Protein AF-A0ABD1DNL3-F1 (afdb_monomer_lite)

pLDDT: mean 77.34, std 14.62, range [32.88, 94.75]

Foldseek 3Di:
DDDDPDPWDKDPFDWDWDADPVRDIDIDDDIDTDDDPVCDDVNWHKDWDWDDDPPPDIDIDIDIPDPPPPVPPPDPPDDDDDDD

Secondary structure (DSSP, 8-state):
-PPPPP---B--PPPEEEE-TTS-EEEE----B---GGG-BTTB-EEEEEEEETTTEEEEEEEE------PPPPP----PPPP-

Organism: Culex pipiens pipiens (NCBI:txid38569)

Sequence (84 aa):
MALAPETMNVGTEPTVLHPTHDNLHWASRDLNIQLLPSHYSTGQLILRCLAEVGNIYSEVSQAPLESSRKEPIPERGRLRPLPA

Radius of gyration: 22.81 Å; chains: 1; bounding box: 53×25×79 Å

Structure (mmCIF, N/CA/C/O backbone):
data_AF-A0ABD1DNL3-F1
#
_entry.id   AF-A0ABD1DNL3-F1
#
loop_
_atom_site.group_PDB
_atom_site.id
_atom_site.type_symbol
_atom_site.label_atom_id
_atom_site.label_alt_id
_atom_site.label_comp_id
_atom_site.label_asym_id
_atom_site.label_entity_id
_atom_site.label_seq_id
_atom_site.pdbx_PDB_ins_code
_atom_site.Cartn_x
_atom_site.Cartn_y
_atom_site.Cartn_z
_atom_site.occupancy
_atom_site.B_iso_or_equiv
_atom_site.auth_seq_id
_atom_site.auth_comp_id
_atom_site.auth_asym_id
_atom_site.auth_atom_id
_atom_site.pdbx_PDB_model_num
ATOM 1 N N . MET A 1 1 ? -32.074 6.084 -3.381 1.00 32.88 1 MET A N 1
ATOM 2 C CA . MET A 1 1 ? -31.091 7.092 -3.828 1.00 32.88 1 MET A CA 1
ATOM 3 C C . MET A 1 1 ? -29.751 6.641 -3.268 1.00 32.88 1 MET A C 1
ATOM 5 O O . MET A 1 1 ? -29.566 6.721 -2.064 1.00 32.88 1 MET A O 1
ATOM 9 N N . ALA A 1 2 ? -28.916 5.981 -4.074 1.00 38.72 2 ALA A N 1
ATOM 10 C CA . ALA A 1 2 ? -27.622 5.482 -3.609 1.00 38.72 2 ALA A CA 1
ATOM 11 C C . ALA A 1 2 ? -26.651 6.666 -3.559 1.00 38.72 2 ALA A C 1
ATOM 13 O O . ALA A 1 2 ? -26.461 7.338 -4.572 1.00 38.72 2 ALA A O 1
ATOM 14 N N . LEU A 1 3 ? -26.114 6.962 -2.376 1.00 43.38 3 LEU A N 1
ATOM 15 C CA . LEU A 1 3 ? -25.053 7.949 -2.207 1.00 43.38 3 LEU A CA 1
ATOM 16 C C . LEU A 1 3 ? -23.848 7.466 -3.022 1.00 43.38 3 LEU A C 1
ATOM 18 O O . LEU A 1 3 ? -23.418 6.324 -2.862 1.00 43.38 3 LEU A O 1
ATOM 22 N N . ALA A 1 4 ? -23.356 8.301 -3.939 1.00 52.31 4 ALA A N 1
ATOM 23 C CA . ALA A 1 4 ? -22.102 8.028 -4.628 1.00 52.31 4 ALA A CA 1
ATOM 24 C C . ALA A 1 4 ? -21.000 7.835 -3.569 1.00 52.31 4 ALA A C 1
ATOM 26 O O . ALA A 1 4 ? -21.007 8.572 -2.579 1.00 52.31 4 ALA A O 1
ATOM 27 N N . PRO A 1 5 ? -20.088 6.859 -3.726 1.00 55.78 5 PRO A N 1
ATOM 28 C CA . PRO A 1 5 ? -18.987 6.708 -2.787 1.00 55.78 5 PRO A CA 1
ATOM 29 C C . PRO A 1 5 ? -18.189 8.014 -2.781 1.00 55.78 5 PRO A C 1
ATOM 31 O O . PRO A 1 5 ? -17.754 8.470 -3.840 1.00 55.78 5 PRO A O 1
ATOM 34 N N . GLU A 1 6 ? -18.046 8.640 -1.610 1.00 59.03 6 GLU A N 1
ATOM 35 C CA . GLU A 1 6 ? -17.161 9.792 -1.447 1.00 59.03 6 GLU A CA 1
ATOM 36 C C . GLU A 1 6 ? -15.778 9.386 -1.958 1.00 59.03 6 GLU A C 1
ATOM 38 O O . GLU A 1 6 ? -15.177 8.418 -1.488 1.00 59.03 6 GLU A O 1
ATOM 43 N N . THR A 1 7 ? -15.299 10.075 -2.991 1.00 62.22 7 THR A N 1
ATOM 44 C CA . THR A 1 7 ? -13.987 9.803 -3.569 1.00 62.22 7 THR A CA 1
ATOM 45 C C . THR A 1 7 ? -12.940 10.218 -2.549 1.00 62.22 7 THR A C 1
ATOM 47 O O . THR A 1 7 ? -12.664 11.404 -2.370 1.00 62.22 7 THR A O 1
ATOM 50 N N . MET A 1 8 ? -12.389 9.236 -1.842 1.00 67.25 8 MET A N 1
ATOM 51 C CA . MET A 1 8 ? -11.308 9.445 -0.893 1.00 67.25 8 MET A CA 1
ATOM 52 C C . MET A 1 8 ? -10.092 9.993 -1.644 1.00 67.25 8 MET A C 1
ATOM 54 O O . MET A 1 8 ? -9.563 9.338 -2.543 1.00 67.25 8 MET A O 1
ATOM 58 N N . ASN A 1 9 ? -9.658 11.203 -1.293 1.00 70.44 9 ASN A N 1
ATOM 59 C CA . ASN A 1 9 ? -8.467 11.797 -1.889 1.00 70.44 9 ASN A CA 1
ATOM 60 C C . ASN A 1 9 ? -7.236 11.030 -1.396 1.00 70.44 9 ASN A C 1
ATOM 62 O O . ASN A 1 9 ? -6.897 11.073 -0.212 1.00 70.44 9 ASN A O 1
ATOM 66 N N . VAL A 1 10 ? -6.589 10.318 -2.315 1.00 73.25 10 VAL A N 1
ATOM 67 C CA . VAL A 1 10 ? -5.300 9.664 -2.092 1.00 73.25 10 VAL A CA 1
ATOM 68 C C . VAL A 1 10 ? -4.218 10.563 -2.681 1.00 73.25 10 VAL A C 1
ATOM 70 O O . VAL A 1 10 ? -4.368 11.054 -3.799 1.00 73.25 10 VAL A O 1
ATOM 73 N N . GLY A 1 11 ? -3.140 10.790 -1.932 1.00 72.56 11 GLY A N 1
ATOM 74 C CA . GLY A 1 11 ? -1.986 11.561 -2.384 1.00 72.56 11 GLY A CA 1
ATOM 75 C C . GLY A 1 11 ? -1.491 11.068 -3.745 1.00 72.56 11 GLY A C 1
ATOM 76 O O . GLY A 1 11 ? -1.372 9.866 -3.986 1.00 72.56 11 GLY A O 1
ATOM 77 N N . THR A 1 12 ? -1.222 12.003 -4.651 1.00 72.81 12 THR A N 1
ATOM 78 C CA . THR A 1 12 ? -0.846 11.715 -6.040 1.00 72.81 12 THR A CA 1
ATOM 79 C C . THR A 1 12 ? 0.664 11.729 -6.238 1.00 72.81 12 THR A C 1
ATOM 81 O O . THR A 1 12 ? 1.139 12.143 -7.293 1.00 72.81 12 THR A O 1
ATOM 84 N N . GLU A 1 13 ? 1.421 11.283 -5.236 1.00 83.62 13 GLU A N 1
ATOM 85 C CA . GLU A 1 13 ? 2.874 11.203 -5.354 1.00 83.62 13 GLU A CA 1
ATOM 86 C C . GLU A 1 13 ? 3.254 10.274 -6.519 1.00 83.62 13 GLU A C 1
ATOM 88 O O . GLU A 1 13 ? 2.556 9.272 -6.775 1.00 83.62 13 GLU A O 1
ATOM 93 N N . PRO A 1 14 ? 4.315 10.620 -7.269 1.00 87.56 14 PRO A N 1
ATOM 94 C CA . PRO A 1 14 ? 4.741 9.843 -8.417 1.00 87.56 14 PRO A CA 1
ATOM 95 C C . PRO A 1 14 ? 5.269 8.478 -7.976 1.00 87.56 14 PRO A C 1
ATOM 97 O O . PRO A 1 14 ? 5.919 8.336 -6.942 1.00 87.56 14 PRO A O 1
ATOM 100 N N . THR A 1 15 ? 5.025 7.463 -8.799 1.00 89.44 15 THR A N 1
ATOM 101 C CA . THR A 1 15 ? 5.693 6.171 -8.649 1.00 89.44 15 THR A CA 1
ATOM 102 C C . THR A 1 15 ? 7.186 6.345 -8.923 1.00 89.44 15 THR A C 1
ATOM 104 O O . THR A 1 15 ? 7.569 6.848 -9.980 1.00 89.44 15 THR A O 1
ATOM 107 N N . VAL A 1 16 ? 8.026 5.896 -7.997 1.00 93.06 16 VAL A N 1
ATOM 108 C CA . VAL A 1 16 ? 9.482 5.897 -8.144 1.00 93.06 16 VAL A CA 1
ATOM 109 C C . VAL A 1 16 ? 9.920 4.550 -8.703 1.00 93.06 16 VAL A C 1
ATOM 111 O O . VAL A 1 16 ? 9.525 3.503 -8.193 1.00 93.06 16 VAL A O 1
ATOM 114 N N . LEU A 1 17 ? 10.728 4.579 -9.760 1.00 93.25 17 LEU A N 1
ATOM 115 C CA . LEU A 1 17 ? 11.315 3.390 -10.370 1.00 93.25 17 LEU A CA 1
ATOM 116 C C . LEU A 1 17 ? 12.749 3.216 -9.887 1.00 93.25 17 LEU A C 1
ATOM 118 O O . LEU A 1 17 ? 13.560 4.138 -9.964 1.00 93.25 17 LEU A O 1
ATOM 122 N N . HIS A 1 18 ? 13.062 2.007 -9.446 1.00 93.75 18 HIS A N 1
ATOM 123 C CA . HIS A 1 18 ? 14.355 1.648 -8.892 1.00 93.75 18 HIS A CA 1
ATOM 124 C C . HIS A 1 18 ? 14.999 0.577 -9.772 1.00 93.75 18 HIS A C 1
ATOM 126 O O . HIS A 1 18 ? 14.394 -0.480 -9.974 1.00 93.75 18 HIS A O 1
ATOM 132 N N . PRO A 1 19 ? 16.195 0.824 -10.329 1.00 94.75 19 PRO A N 1
ATOM 133 C CA . PRO A 1 19 ? 16.928 -0.193 -11.068 1.00 94.75 19 PRO A CA 1
ATOM 134 C C . PRO A 1 19 ? 17.492 -1.246 -10.111 1.00 94.75 19 PRO A C 1
ATOM 136 O O . PRO A 1 19 ? 17.934 -0.931 -9.003 1.00 94.75 19 PRO A O 1
ATOM 139 N N . THR A 1 20 ? 17.520 -2.495 -10.554 1.00 93.19 20 THR A N 1
ATOM 140 C CA . THR A 1 20 ? 18.223 -3.585 -9.874 1.00 93.19 20 THR A CA 1
ATOM 141 C C . THR A 1 20 ? 19.492 -3.967 -10.644 1.00 93.19 20 THR A C 1
ATOM 143 O O . THR A 1 20 ? 19.687 -3.607 -11.805 1.00 93.19 20 THR A O 1
ATOM 146 N N . HIS A 1 21 ? 20.396 -4.694 -9.988 1.00 92.12 21 HIS A N 1
ATOM 147 C CA . HIS A 1 21 ? 21.691 -5.110 -10.552 1.00 92.12 21 HIS A CA 1
ATOM 148 C C . HIS A 1 21 ? 21.585 -6.113 -11.718 1.00 92.12 21 HIS A C 1
ATOM 150 O O . HIS A 1 21 ? 22.562 -6.339 -12.425 1.00 92.12 21 HIS A O 1
ATOM 156 N N . ASP A 1 22 ? 20.415 -6.712 -11.927 1.00 93.94 22 ASP A N 1
ATOM 157 C CA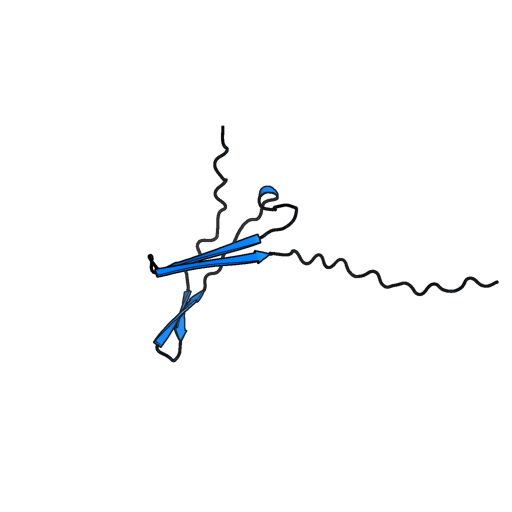 . ASP A 1 22 ? 20.099 -7.691 -12.973 1.00 93.94 22 ASP A CA 1
ATOM 158 C C . ASP A 1 22 ? 19.291 -7.097 -14.145 1.00 93.94 22 ASP A C 1
ATOM 160 O O . ASP A 1 22 ? 18.689 -7.837 -14.919 1.00 93.94 22 ASP A O 1
ATOM 164 N N . ASN A 1 23 ? 19.310 -5.768 -14.317 1.00 88.94 23 ASN A N 1
ATOM 165 C CA . ASN A 1 23 ? 18.548 -5.034 -15.343 1.00 88.94 23 ASN A CA 1
ATOM 166 C C . ASN A 1 23 ? 17.021 -5.183 -15.223 1.00 88.94 23 ASN A C 1
ATOM 168 O O . ASN A 1 23 ? 16.298 -5.003 -16.204 1.00 88.94 23 ASN A O 1
ATOM 172 N N . LEU A 1 24 ? 16.525 -5.506 -14.029 1.00 92.00 24 LEU A N 1
ATOM 173 C CA . LEU A 1 24 ? 15.109 -5.407 -13.704 1.00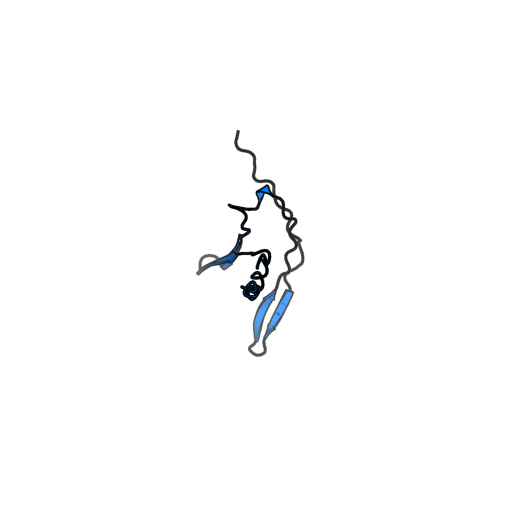 92.00 24 LEU A CA 1
ATOM 174 C C . LEU A 1 24 ? 14.816 -4.062 -13.026 1.00 92.00 24 LEU A C 1
ATOM 176 O O . LEU A 1 24 ? 15.699 -3.242 -12.753 1.00 92.00 24 LEU A O 1
ATOM 180 N N . HIS A 1 25 ? 13.531 -3.826 -12.784 1.00 88.94 25 HIS A N 1
ATOM 181 C CA . HIS A 1 25 ? 13.051 -2.658 -12.067 1.00 88.94 25 HIS A CA 1
ATOM 182 C C . HIS A 1 25 ? 12.043 -3.081 -11.012 1.00 88.94 25 HIS A C 1
ATOM 184 O O . HIS A 1 25 ? 11.201 -3.946 -11.256 1.00 88.94 25 HIS A O 1
ATOM 190 N N . TRP A 1 26 ? 12.086 -2.417 -9.864 1.00 89.88 26 TRP A N 1
ATOM 191 C CA . TRP A 1 26 ? 10.974 -2.421 -8.923 1.00 89.88 26 TRP A CA 1
ATOM 192 C C . TRP A 1 26 ? 10.446 -0.999 -8.759 1.00 89.88 26 TRP A C 1
ATOM 194 O O . TRP A 1 26 ? 11.148 -0.020 -9.014 1.00 89.88 26 TRP A O 1
ATOM 204 N N . ALA A 1 27 ? 9.178 -0.886 -8.389 1.00 89.25 27 ALA A N 1
ATOM 205 C CA . ALA A 1 27 ? 8.489 0.385 -8.265 1.00 89.25 27 ALA A CA 1
ATOM 206 C C . ALA A 1 27 ? 8.036 0.587 -6.820 1.00 89.25 27 ALA A C 1
ATOM 208 O O . ALA A 1 27 ? 7.517 -0.344 -6.202 1.00 89.25 27 ALA A O 1
ATOM 209 N N . SER A 1 28 ? 8.193 1.799 -6.294 1.00 89.75 28 SER A N 1
ATOM 210 C CA . SER A 1 28 ? 7.626 2.197 -5.006 1.00 89.75 28 SER A CA 1
ATOM 211 C C . SER A 1 28 ? 6.677 3.370 -5.184 1.00 89.75 28 SER A C 1
ATOM 213 O O . SER A 1 28 ? 6.878 4.223 -6.049 1.00 89.75 28 SER A O 1
ATOM 215 N N . ARG A 1 29 ? 5.639 3.431 -4.352 1.00 84.88 29 ARG A N 1
ATOM 216 C CA . ARG A 1 29 ? 4.730 4.571 -4.310 1.00 84.88 29 ARG A CA 1
ATOM 217 C C . ARG A 1 29 ? 4.255 4.811 -2.891 1.00 84.88 29 ARG A C 1
ATOM 219 O O . ARG A 1 29 ? 3.706 3.907 -2.265 1.00 84.88 29 ARG A O 1
ATOM 226 N N . ASP A 1 30 ? 4.428 6.039 -2.434 1.00 86.19 30 ASP A N 1
ATOM 227 C CA . ASP A 1 30 ? 3.895 6.496 -1.161 1.00 86.19 30 ASP A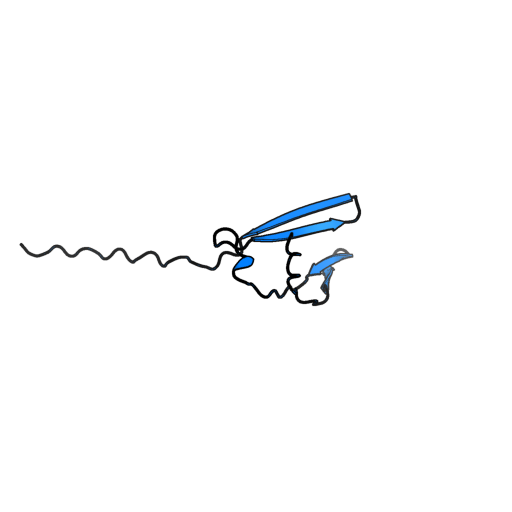 CA 1
ATOM 228 C C . ASP A 1 30 ? 2.452 6.971 -1.341 1.00 86.19 30 ASP A C 1
ATOM 230 O O . ASP A 1 30 ? 2.123 7.698 -2.281 1.00 86.19 30 ASP A O 1
ATOM 234 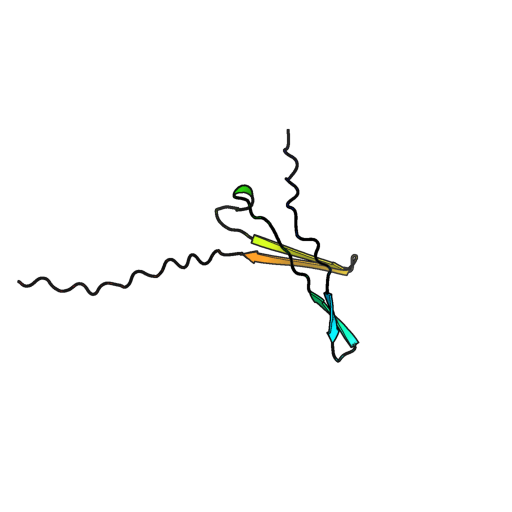N N . LEU A 1 31 ? 1.572 6.528 -0.444 1.00 78.69 31 LEU A N 1
ATOM 235 C CA . LEU A 1 31 ? 0.153 6.866 -0.461 1.00 78.69 31 LEU A CA 1
ATOM 236 C C . LEU A 1 31 ? -0.187 7.622 0.820 1.00 78.69 31 LEU A C 1
ATOM 238 O O . LEU A 1 31 ? 0.036 7.121 1.920 1.00 78.69 31 LEU A O 1
ATOM 242 N N . ASN A 1 32 ? -0.763 8.813 0.674 1.00 83.56 32 ASN A N 1
ATOM 243 C CA . ASN A 1 32 ? -1.302 9.578 1.795 1.00 83.56 32 ASN A CA 1
ATOM 244 C C . ASN A 1 32 ? -2.828 9.573 1.723 1.00 83.56 32 ASN A C 1
ATOM 246 O O . ASN A 1 32 ? -3.389 9.847 0.666 1.00 83.56 32 ASN A O 1
ATOM 250 N N . ILE A 1 33 ? -3.496 9.233 2.821 1.00 79.25 33 ILE A N 1
ATOM 251 C CA . ILE A 1 33 ? -4.943 9.042 2.854 1.00 79.25 33 ILE A CA 1
ATOM 252 C C . ILE A 1 33 ? -5.505 9.698 4.110 1.00 79.25 33 ILE A C 1
ATOM 254 O O . ILE A 1 33 ? -5.082 9.391 5.225 1.00 79.25 33 ILE A O 1
ATOM 258 N N . GLN A 1 34 ? -6.516 10.549 3.936 1.00 82.38 34 GLN A N 1
ATOM 259 C CA . GLN A 1 34 ? -7.304 11.039 5.059 1.00 82.38 34 GLN A CA 1
ATOM 260 C C . GLN A 1 34 ? -8.374 10.009 5.437 1.00 82.38 34 GLN A C 1
ATOM 262 O O . GLN A 1 34 ? -9.269 9.692 4.653 1.00 82.38 34 GLN A O 1
ATOM 267 N N . LEU A 1 35 ? -8.286 9.488 6.659 1.00 79.62 35 LEU A N 1
ATOM 268 C CA . LEU A 1 35 ? -9.223 8.495 7.174 1.00 79.62 35 LEU A CA 1
ATOM 269 C C . LEU A 1 35 ? -10.401 9.170 7.881 1.00 79.62 35 LEU A C 1
ATOM 271 O O . LEU A 1 35 ? -10.209 10.012 8.758 1.00 79.62 35 LEU A O 1
ATOM 275 N N . LEU A 1 36 ? -11.617 8.763 7.519 1.00 81.31 36 LEU A N 1
ATOM 276 C CA . LEU A 1 36 ? -12.862 9.156 8.172 1.00 81.31 36 LEU A CA 1
ATOM 277 C C . LEU A 1 36 ? -13.453 7.954 8.921 1.00 81.31 36 LEU A C 1
ATOM 279 O O . LEU A 1 36 ? -13.200 6.811 8.534 1.00 81.31 36 LEU A O 1
ATOM 283 N N . PRO A 1 37 ? -14.280 8.169 9.962 1.00 81.00 37 PRO A N 1
ATOM 284 C CA . PRO A 1 37 ? -14.930 7.076 10.688 1.00 81.00 37 PRO A CA 1
ATOM 285 C C . PRO A 1 37 ? -15.742 6.128 9.792 1.00 81.00 37 PRO A C 1
ATOM 287 O O . PRO A 1 37 ? -15.805 4.935 10.067 1.00 81.00 37 PRO A O 1
ATOM 290 N N . SER A 1 38 ? -16.312 6.637 8.695 1.00 82.25 38 SER A N 1
ATOM 291 C CA . SER A 1 38 ? -17.050 5.857 7.692 1.00 82.25 38 SER A CA 1
ATOM 292 C C . SER A 1 38 ? -16.191 4.831 6.942 1.00 82.25 38 SER A C 1
ATOM 294 O O . SER A 1 38 ? -16.741 3.898 6.364 1.00 82.25 38 SER A O 1
ATOM 296 N N . HIS A 1 39 ? -14.861 4.971 6.952 1.00 79.31 39 HIS A N 1
ATOM 297 C CA . HIS A 1 39 ? -13.940 4.038 6.293 1.00 79.31 39 HIS A CA 1
ATOM 298 C C . HIS A 1 39 ? -13.622 2.803 7.145 1.00 79.31 39 HIS A C 1
ATOM 300 O O . HIS A 1 39 ? -13.047 1.838 6.643 1.00 79.31 39 HIS A O 1
ATOM 306 N N . TYR A 1 40 ? -13.980 2.816 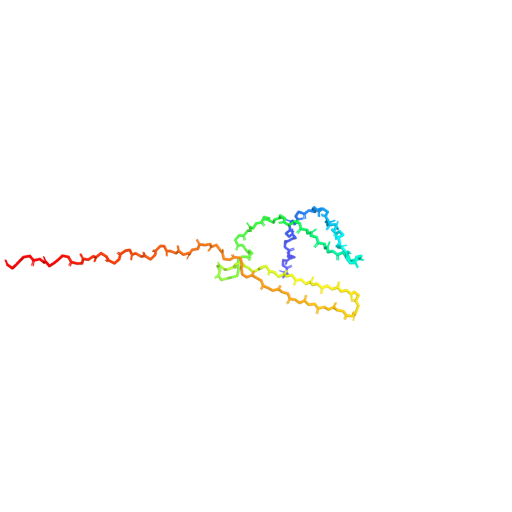8.431 1.00 79.44 40 TYR A N 1
ATOM 307 C CA . TYR A 1 40 ? -13.777 1.675 9.312 1.00 79.44 40 TYR A CA 1
ATOM 308 C C . TYR A 1 40 ? -14.921 0.676 9.150 1.00 79.44 40 TYR A C 1
ATOM 310 O O . TYR A 1 40 ? -16.087 1.000 9.373 1.00 79.44 40 TYR A O 1
ATOM 318 N N . SER A 1 41 ? -14.581 -0.574 8.849 1.00 77.12 41 SER A N 1
ATOM 319 C CA . SER A 1 41 ? -15.522 -1.689 8.925 1.00 77.12 41 SER A CA 1
ATOM 320 C C . SER A 1 41 ? -15.339 -2.368 10.272 1.00 77.12 41 SER A C 1
ATOM 322 O O . SER A 1 41 ? -14.257 -2.866 10.577 1.00 77.12 41 SER A O 1
ATOM 324 N N . THR A 1 42 ? -16.377 -2.380 11.112 1.00 80.81 42 THR A N 1
ATOM 325 C CA . THR A 1 42 ? -16.339 -3.032 12.440 1.00 80.81 42 THR A CA 1
ATOM 326 C C . THR A 1 42 ? -15.172 -2.571 13.333 1.00 80.81 42 THR A C 1
ATOM 328 O O . THR A 1 42 ? -14.622 -3.346 14.107 1.00 80.81 42 THR A O 1
ATOM 331 N N . GLY A 1 43 ? -14.765 -1.301 13.215 1.00 77.56 43 GLY A N 1
ATOM 332 C CA . GLY A 1 43 ? -13.634 -0.739 13.967 1.00 77.56 43 GLY A CA 1
ATOM 333 C C . GLY A 1 43 ? -12.251 -1.116 13.425 1.00 77.56 43 GLY A C 1
ATOM 334 O O . GLY A 1 43 ? -11.245 -0.729 14.013 1.00 77.56 43 GLY A O 1
ATOM 335 N N . GLN A 1 44 ? -12.187 -1.821 12.296 1.00 80.50 44 GLN A N 1
ATOM 336 C CA . GLN A 1 44 ? -10.954 -2.168 11.603 1.00 80.50 44 GLN A CA 1
ATOM 337 C C . GLN A 1 44 ? -10.836 -1.394 10.294 1.00 80.50 44 GLN A C 1
ATOM 339 O O . GLN A 1 44 ? -11.825 -1.111 9.614 1.00 80.50 44 GLN A O 1
ATOM 344 N N . LEU A 1 45 ? -9.597 -1.077 9.938 1.00 82.94 45 LEU A N 1
ATOM 345 C CA . LEU A 1 45 ? -9.245 -0.511 8.649 1.00 82.94 45 LEU A CA 1
ATOM 346 C C . LEU A 1 45 ? -8.439 -1.558 7.883 1.00 82.94 45 LEU A C 1
ATOM 348 O O . LEU A 1 45 ? -7.501 -2.131 8.429 1.00 82.94 45 LEU A O 1
ATOM 352 N N . ILE A 1 46 ? -8.808 -1.824 6.633 1.00 84.56 46 ILE A N 1
ATOM 353 C CA . ILE A 1 46 ? -8.140 -2.821 5.791 1.00 84.56 46 ILE A CA 1
ATOM 354 C C . ILE A 1 46 ? -7.618 -2.109 4.549 1.00 84.56 46 ILE A C 1
ATOM 356 O O . ILE A 1 46 ? -8.394 -1.539 3.782 1.00 84.56 46 ILE A O 1
ATOM 360 N N . LEU A 1 47 ? -6.305 -2.158 4.341 1.00 84.12 47 LEU A N 1
ATOM 361 C CA . LEU A 1 47 ? -5.682 -1.723 3.100 1.00 84.12 47 LEU A CA 1
ATOM 362 C C . LEU A 1 47 ? -5.770 -2.863 2.088 1.00 84.12 47 LEU A C 1
ATOM 364 O O . LEU A 1 47 ? -5.263 -3.953 2.338 1.00 84.12 47 LEU A O 1
ATOM 368 N N . ARG A 1 4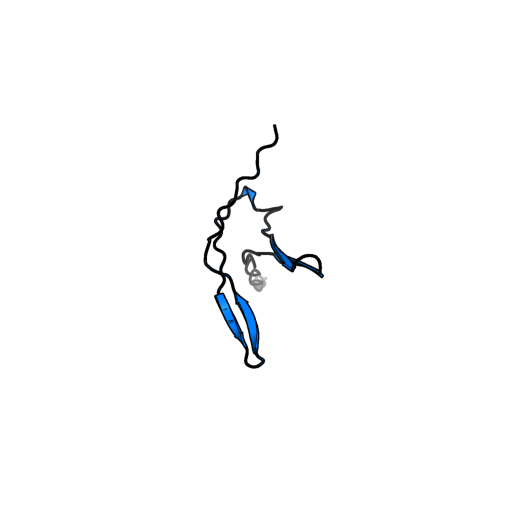8 ? -6.395 -2.610 0.938 1.00 87.94 48 ARG A N 1
ATOM 369 C CA . ARG A 1 48 ? -6.455 -3.556 -0.179 1.00 87.94 48 ARG A CA 1
ATOM 370 C C . ARG A 1 48 ? -5.663 -3.003 -1.356 1.00 87.94 48 ARG A C 1
ATOM 372 O O . ARG A 1 48 ? -5.963 -1.915 -1.837 1.00 87.94 48 ARG A O 1
ATOM 379 N N . CYS A 1 49 ? -4.692 -3.773 -1.827 1.00 86.38 49 CYS A N 1
ATOM 380 C CA . CYS A 1 49 ? -3.936 -3.499 -3.040 1.00 86.38 49 CYS A CA 1
ATOM 381 C C . CYS A 1 49 ? -4.355 -4.492 -4.128 1.00 86.38 49 CYS A C 1
ATOM 383 O O . CYS A 1 49 ? -4.511 -5.683 -3.856 1.00 86.38 49 CYS A O 1
ATOM 385 N N . LEU A 1 50 ? -4.557 -3.997 -5.344 1.00 90.50 50 LEU A N 1
ATOM 386 C CA . LEU A 1 50 ? -4.798 -4.799 -6.538 1.00 90.50 50 LEU A CA 1
ATOM 387 C C . LEU A 1 50 ? -3.673 -4.484 -7.523 1.00 90.50 50 LEU A C 1
ATOM 389 O O . LEU A 1 50 ? -3.532 -3.337 -7.947 1.00 90.50 50 LEU A O 1
ATOM 393 N N . ALA A 1 51 ? -2.872 -5.490 -7.849 1.00 88.06 51 ALA A N 1
ATOM 394 C CA . ALA A 1 51 ? -1.831 -5.405 -8.859 1.00 88.06 51 ALA A CA 1
ATOM 395 C C . ALA A 1 51 ? -2.345 -6.044 -10.149 1.00 88.06 51 ALA A C 1
ATOM 397 O O . ALA A 1 51 ? -2.733 -7.208 -10.135 1.00 88.06 51 ALA A O 1
ATOM 398 N N . GLU A 1 52 ? -2.336 -5.299 -11.253 1.00 92.44 52 GLU A N 1
ATOM 399 C CA . GLU A 1 52 ? -2.770 -5.782 -12.566 1.00 92.44 52 GLU A CA 1
ATOM 400 C C . GLU A 1 52 ? -1.725 -5.461 -13.632 1.00 92.44 52 GLU A C 1
ATOM 402 O O . GLU A 1 52 ? -1.222 -4.339 -13.716 1.00 92.44 52 GLU A O 1
ATOM 407 N N . VAL A 1 53 ? -1.416 -6.451 -14.471 1.00 88.25 53 VAL A N 1
ATOM 408 C CA . VAL A 1 53 ? -0.561 -6.289 -15.652 1.00 88.25 53 VAL A CA 1
ATOM 409 C C . VAL A 1 53 ? -1.335 -6.786 -16.865 1.00 88.25 53 VAL A C 1
ATOM 411 O O . VAL A 1 53 ? -1.404 -7.988 -17.132 1.00 88.25 53 VAL A O 1
ATOM 414 N N . GLY A 1 54 ? -1.946 -5.847 -17.594 1.00 89.31 54 GLY A N 1
ATOM 415 C CA . GLY A 1 54 ? -2.785 -6.152 -18.753 1.00 89.31 54 GLY A CA 1
ATOM 416 C C . GLY A 1 54 ? -3.856 -7.193 -18.414 1.00 89.31 54 GLY A C 1
ATOM 417 O O . GLY A 1 54 ? -4.623 -7.019 -17.475 1.00 89.31 54 GLY A O 1
ATOM 418 N N . ASN A 1 55 ? -3.885 -8.290 -19.169 1.00 89.75 55 ASN A N 1
ATOM 419 C CA . ASN A 1 55 ? -4.763 -9.440 -18.936 1.00 89.75 55 ASN A CA 1
ATOM 420 C C . ASN A 1 55 ? -4.010 -10.706 -18.480 1.00 89.75 55 ASN A C 1
ATOM 422 O O . ASN A 1 55 ? -4.595 -11.788 -18.490 1.00 89.75 55 ASN A O 1
ATOM 426 N N . ILE A 1 56 ? -2.722 -10.595 -18.132 1.00 93.69 56 ILE A N 1
ATOM 427 C CA . ILE A 1 56 ? -1.845 -11.752 -17.867 1.00 93.69 56 ILE A CA 1
ATOM 428 C C . ILE A 1 56 ? -1.548 -11.974 -16.383 1.00 93.69 56 ILE A C 1
ATOM 430 O O . ILE A 1 56 ? -1.111 -13.058 -16.008 1.00 93.69 56 ILE A O 1
ATOM 434 N N . TYR A 1 57 ? -1.777 -10.969 -15.539 1.00 89.50 57 TYR A N 1
ATOM 435 C CA . TYR A 1 57 ? -1.541 -11.061 -14.103 1.00 89.50 57 TYR A CA 1
ATOM 436 C C . TYR A 1 57 ? -2.501 -10.139 -13.353 1.00 89.50 57 TYR A C 1
ATOM 438 O O . TYR A 1 57 ? -2.654 -8.971 -13.714 1.00 89.50 57 TYR A O 1
ATOM 446 N N . SER A 1 58 ? -3.146 -10.679 -12.323 1.00 94.12 58 SER A N 1
ATOM 447 C CA . SER A 1 58 ? -3.992 -9.945 -11.387 1.00 94.12 58 SER A CA 1
ATOM 448 C C . SER A 1 58 ? -3.839 -10.586 -10.015 1.00 94.12 58 SER A C 1
ATOM 450 O O . SER A 1 58 ? -4.074 -11.786 -9.862 1.00 94.12 58 SER A O 1
ATOM 452 N N . GLU A 1 59 ? -3.423 -9.803 -9.026 1.00 94.69 59 GLU A N 1
ATOM 453 C CA . GLU A 1 59 ? -3.267 -10.269 -7.653 1.00 94.69 59 GLU A CA 1
ATOM 454 C C . GLU A 1 59 ? -3.835 -9.244 -6.675 1.00 94.69 59 GLU A C 1
ATOM 456 O O . GLU A 1 59 ? -3.619 -8.038 -6.799 1.00 94.69 59 GLU A O 1
ATOM 461 N N . VAL A 1 60 ? -4.577 -9.735 -5.683 1.00 94.38 60 VAL A N 1
ATOM 462 C CA . VAL A 1 60 ? -5.132 -8.917 -4.605 1.00 94.38 60 VAL A CA 1
ATOM 463 C C . VAL A 1 60 ? -4.403 -9.246 -3.315 1.00 94.38 60 VAL A C 1
ATOM 465 O O . VAL A 1 60 ? -4.415 -10.391 -2.873 1.00 94.38 60 VAL A O 1
ATOM 468 N N . SER A 1 61 ? -3.870 -8.217 -2.666 1.00 90.81 61 SER A N 1
ATOM 469 C CA . SER A 1 61 ? -3.308 -8.305 -1.321 1.00 90.81 61 SER A CA 1
ATOM 470 C C . SER A 1 61 ? -4.115 -7.443 -0.353 1.00 90.81 61 SER A C 1
ATOM 472 O O . SER A 1 61 ? -4.598 -6.366 -0.712 1.00 90.81 61 SER A O 1
ATOM 474 N N . GLN A 1 62 ? -4.308 -7.931 0.872 1.00 90.75 62 GLN A N 1
ATOM 475 C CA . GLN A 1 62 ? -5.033 -7.226 1.927 1.00 90.75 62 GLN A CA 1
ATOM 476 C C . GLN A 1 62 ? -4.213 -7.224 3.213 1.00 90.75 62 GLN A C 1
ATOM 478 O O . GLN A 1 62 ? -3.713 -8.265 3.635 1.00 90.75 62 GLN A O 1
ATOM 483 N N . ALA A 1 63 ? -4.107 -6.059 3.845 1.00 86.38 63 ALA A N 1
ATOM 484 C CA . ALA A 1 63 ? -3.390 -5.864 5.095 1.00 86.38 63 ALA A CA 1
ATOM 485 C C . ALA A 1 63 ? -4.267 -5.073 6.080 1.00 86.38 63 ALA A C 1
ATOM 487 O O . ALA A 1 63 ? -4.633 -3.929 5.788 1.00 86.38 63 ALA A O 1
ATOM 488 N N . PRO A 1 64 ? -4.618 -5.642 7.246 1.00 85.69 64 PRO A N 1
ATOM 489 C CA . PRO A 1 64 ? -5.230 -4.884 8.327 1.00 85.69 64 PRO A CA 1
ATOM 490 C C . PRO A 1 64 ? -4.286 -3.769 8.793 1.00 85.69 64 PRO A C 1
ATOM 492 O O . PRO A 1 64 ? -3.145 -4.019 9.178 1.00 85.69 64 PRO A O 1
ATOM 495 N N . LEU A 1 65 ? -4.770 -2.531 8.777 1.00 79.56 65 LEU A N 1
ATOM 496 C CA . LEU A 1 65 ? -4.115 -1.379 9.384 1.00 79.56 65 LEU A CA 1
ATOM 497 C C . LEU A 1 65 ? -4.559 -1.325 10.845 1.00 79.56 65 LEU A C 1
ATOM 499 O O . LEU A 1 65 ? -5.391 -0.505 11.237 1.00 79.56 65 LEU A O 1
ATOM 503 N N . GLU A 1 66 ? -4.084 -2.271 11.652 1.00 70.62 66 GLU A N 1
ATOM 504 C CA . GLU A 1 66 ? -4.377 -2.249 13.079 1.00 70.62 66 GLU A CA 1
ATOM 505 C C . GLU A 1 66 ? -3.801 -0.963 13.683 1.00 70.62 66 GLU A C 1
ATOM 507 O O . GLU A 1 66 ? -2.591 -0.730 13.675 1.00 70.62 66 GLU A O 1
ATOM 512 N N . SER A 1 67 ? -4.657 -0.112 14.256 1.00 57.97 67 SER A N 1
ATOM 513 C CA . SER A 1 67 ? -4.176 0.806 15.283 1.00 57.97 67 SER A CA 1
ATOM 514 C C . SER A 1 67 ? -3.661 -0.083 16.402 1.00 57.97 67 SER A C 1
ATOM 516 O O . SER A 1 67 ? -4.439 -0.899 16.895 1.00 57.97 67 SER A O 1
ATOM 518 N N . SER A 1 68 ? -2.391 0.047 16.778 1.00 51.59 68 SER A N 1
ATOM 519 C CA . SER A 1 68 ? -1.793 -0.628 17.929 1.00 51.59 68 SER A CA 1
ATOM 520 C C . SER A 1 68 ? -2.616 -0.350 19.197 1.00 51.59 68 SER A C 1
ATOM 522 O O . SER A 1 68 ? -2.323 0.542 19.984 1.00 51.59 68 SER A O 1
ATOM 524 N N . ARG A 1 69 ? -3.703 -1.095 19.384 1.00 55.62 69 ARG A N 1
ATOM 525 C CA . ARG A 1 69 ? -4.417 -1.275 20.640 1.00 55.62 69 ARG A CA 1
ATOM 526 C C . ARG A 1 69 ? -4.022 -2.646 21.151 1.00 55.62 69 ARG A C 1
ATOM 528 O O . ARG A 1 69 ? -4.854 -3.494 21.442 1.00 55.62 69 ARG A O 1
ATOM 535 N N . LYS A 1 70 ? -2.713 -2.852 21.302 1.00 54.88 70 LYS A N 1
ATOM 536 C CA . LYS A 1 70 ? -2.274 -3.642 22.442 1.00 54.88 70 LYS A CA 1
ATOM 537 C C . LYS A 1 70 ? -2.653 -2.794 23.649 1.00 54.88 70 LYS A C 1
ATOM 539 O O . LYS A 1 70 ? -1.898 -1.910 24.044 1.00 54.88 70 LYS A O 1
ATOM 544 N N . GLU A 1 71 ? -3.860 -2.988 24.178 1.00 51.50 71 GLU A N 1
ATOM 545 C CA . GLU A 1 71 ? -4.104 -2.596 25.560 1.00 51.50 71 GLU A CA 1
ATOM 546 C C . GLU A 1 71 ? -2.950 -3.198 26.370 1.00 51.50 71 GLU A C 1
ATOM 548 O O . GLU A 1 71 ? -2.665 -4.395 26.215 1.00 51.50 71 GLU A O 1
ATOM 553 N N . PRO A 1 72 ? -2.193 -2.385 27.127 1.00 59.03 72 PRO A N 1
ATOM 554 C CA . PRO A 1 72 ? -1.129 -2.923 27.950 1.00 59.03 72 PRO A CA 1
ATOM 555 C C . PRO A 1 72 ? -1.751 -4.002 28.831 1.00 59.03 72 PRO A C 1
ATOM 557 O O . PRO A 1 72 ? -2.754 -3.757 29.499 1.00 59.03 72 PRO A O 1
ATOM 560 N N . ILE A 1 73 ? -1.193 -5.214 28.782 1.00 65.50 73 ILE A N 1
ATOM 561 C CA . ILE A 1 73 ? -1.622 -6.307 29.653 1.00 65.50 73 ILE A CA 1
ATOM 562 C C . ILE A 1 73 ? -1.501 -5.763 31.081 1.00 65.50 73 ILE A C 1
ATOM 564 O O . ILE A 1 73 ? -0.385 -5.396 31.459 1.00 65.50 73 ILE A O 1
ATOM 568 N N . PRO A 1 74 ? -2.593 -5.666 31.865 1.00 63.38 74 PRO A N 1
ATOM 569 C CA . PRO A 1 74 ? -2.502 -5.162 33.225 1.00 63.38 74 PRO A CA 1
ATOM 570 C C . PRO A 1 74 ? -1.468 -5.988 33.988 1.00 63.38 74 PRO A C 1
ATOM 572 O O . PRO A 1 74 ? -1.537 -7.224 33.979 1.00 63.38 74 PRO A O 1
ATOM 575 N N . GLU A 1 75 ? -0.495 -5.328 34.622 1.00 74.06 75 GLU A N 1
ATOM 576 C CA . GLU A 1 75 ? 0.444 -6.014 35.503 1.00 74.06 75 GLU A CA 1
ATOM 577 C C . GLU A 1 75 ? -0.374 -6.782 36.540 1.00 74.06 75 GLU A C 1
ATOM 579 O O . GLU A 1 75 ? -1.224 -6.217 37.233 1.00 74.06 75 GLU A O 1
ATOM 584 N N . ARG A 1 76 ? -0.180 -8.103 36.606 1.00 75.50 76 ARG A N 1
ATOM 585 C CA . ARG A 1 76 ? -0.930 -8.963 37.519 1.00 75.50 76 ARG A CA 1
ATOM 586 C C . ARG A 1 76 ? -0.430 -8.659 38.930 1.00 75.50 76 ARG A C 1
ATOM 588 O O . ARG A 1 76 ? 0.523 -9.275 39.402 1.00 75.50 76 ARG A O 1
ATOM 595 N N . GLY A 1 77 ? -1.029 -7.647 39.559 1.00 60.53 77 GLY A N 1
ATOM 596 C CA . GLY A 1 77 ? -0.689 -7.187 40.896 1.00 60.53 77 GLY A CA 1
ATOM 597 C C . GLY A 1 77 ? -0.651 -8.379 41.838 1.00 60.53 77 GLY A C 1
ATOM 598 O O . GLY A 1 77 ? -1.651 -9.072 42.026 1.00 60.53 77 GLY A O 1
ATOM 599 N N . ARG A 1 78 ? 0.532 -8.666 42.382 1.00 61.88 78 ARG A N 1
ATOM 600 C CA . ARG A 1 78 ? 0.737 -9.740 43.350 1.00 61.88 78 ARG A CA 1
ATOM 601 C C . ARG A 1 78 ? -0.141 -9.427 44.562 1.00 61.88 78 ARG A C 1
ATOM 603 O O . ARG A 1 78 ? 0.196 -8.535 45.338 1.00 61.88 78 ARG A O 1
ATOM 610 N N . LEU A 1 79 ? -1.267 -10.129 44.698 1.00 60.47 79 LEU A N 1
ATOM 611 C CA . LEU A 1 79 ? -2.126 -10.055 45.879 1.00 60.47 79 LEU A CA 1
ATOM 612 C C . LEU A 1 79 ? -1.243 -10.273 47.113 1.00 60.47 79 LEU A C 1
ATOM 614 O O . LEU A 1 79 ? -0.681 -11.355 47.301 1.00 60.47 79 LEU A O 1
ATOM 618 N N . ARG A 1 80 ? -1.061 -9.225 47.923 1.00 63.72 80 ARG A N 1
ATOM 619 C CA . ARG A 1 80 ? -0.474 -9.380 49.255 1.00 63.72 80 ARG A CA 1
ATOM 620 C C . ARG A 1 80 ? -1.500 -10.129 50.110 1.00 63.72 80 ARG A C 1
ATOM 622 O O . ARG A 1 80 ? -2.659 -9.714 50.114 1.00 63.72 80 ARG A O 1
ATOM 629 N N . PRO A 1 81 ? -1.115 -11.195 50.830 1.00 62.50 81 PRO A N 1
ATOM 630 C CA . PRO A 1 81 ? -2.000 -11.790 51.819 1.00 62.50 81 PRO A CA 1
ATOM 631 C C . PRO A 1 81 ? -2.305 -10.741 52.893 1.00 62.50 81 PRO A C 1
ATOM 633 O O . PRO A 1 81 ? -1.390 -10.067 53.372 1.00 62.50 81 PRO A O 1
ATOM 636 N N . LEU A 1 82 ? -3.581 -10.586 53.244 1.00 64.38 82 LEU A N 1
ATOM 637 C CA . LEU A 1 82 ? -3.977 -9.811 54.416 1.00 64.38 82 LEU A CA 1
ATOM 638 C C . LEU A 1 82 ? -3.495 -10.554 55.674 1.00 64.38 82 LEU A C 1
ATOM 640 O O . LEU A 1 82 ? -3.615 -11.783 55.713 1.00 64.38 82 LEU A O 1
ATOM 644 N N . PRO A 1 83 ? -2.918 -9.855 56.667 1.00 63.44 83 PRO A N 1
ATOM 645 C CA . PRO A 1 83 ? -2.527 -10.490 57.918 1.00 63.44 83 PRO A CA 1
ATOM 646 C C . PRO A 1 83 ? -3.769 -10.993 58.666 1.00 63.44 83 PRO A C 1
ATOM 648 O O . PRO A 1 83 ? -4.823 -10.358 58.611 1.00 63.44 83 PRO A O 1
ATOM 651 N N . ALA A 1 84 ? -3.609 -12.159 59.297 1.00 68.38 84 ALA A N 1
ATOM 652 C CA . ALA A 1 84 ? -4.614 -12.841 60.110 1.00 68.38 84 ALA A CA 1
ATOM 653 C C . ALA A 1 84 ? -4.934 -12.089 61.408 1.00 68.38 84 ALA A C 1
ATOM 655 O O . ALA A 1 84 ? -4.023 -11.398 61.925 1.00 68.38 84 ALA A O 1
#